Protein AF-X6I2R4-F1 (afdb_monomer)

Foldseek 3Di:
DDDDPVCVLVVVLLVVLCVVVVHDDDDQQDDDDDDDSVVSLLVVLLPDQEAEAECAVVDVVSVVSVVSNVVSVHHYEYEYCDLPPDDPVPSPDDYHHDDDSVSSNVVSNVVVVVVVPDDDDD

Sequence (122 aa):
MPFAEKFEDEHSAIREACESLDVLCERIDTGPFLGDIVEKIKQKIEACDIFVALLNDNNPNVFLELGYAWGKNKKTILIVEDVSGLPFDVKTKNAIVYKSRFKLREDMKRILAETLSMKVVQ

Solvent-accessible surface area (backbone atoms only — not comparable to full-atom values): 7411 Å² total; per-residue (Å²): 92,78,85,57,75,92,44,49,58,58,50,50,22,52,42,54,26,28,55,76,69,77,39,91,74,78,70,78,78,69,71,95,74,93,74,63,65,67,57,51,41,51,52,48,56,70,70,44,74,65,47,67,43,55,46,73,79,67,50,66,66,48,52,51,53,49,53,51,31,53,76,68,71,41,46,72,50,37,35,30,64,62,68,85,83,46,58,71,91,59,53,78,49,87,55,52,73,33,90,45,54,69,55,41,20,54,54,48,34,51,52,50,52,56,69,70,50,84,73,88,81,131

pLDDT: mean 86.18, std 11.78, range [38.06, 96.44]

Nearest PDB structures (foldseek):
  4fyk-assembly2_C  TM=7.427E-01  e=8.782E-02  Rattus norvegicus
  8os9-assembly2_B  TM=6.679E-01  e=2.394E-01  Homo sapiens
  8os9-assembly1_A  TM=6.713E-01  e=2.714E-01  Homo sapiens
  8rps-assembly2_A  TM=6.244E-01  e=2.394E-01  Homo sapiens
  8qhr-assembly1_A  TM=6.351E-01  e=5.409E-01  Homo sapiens

Secondary structure (DSSP, 8-state):
----GGGHHHHHHHHHHHHTTT-----TT-S--SS-HHHHHHHHHHH-SEEEEE-TT--HHHHHHHHHHHHTT-EEEEEES-GGGS-HHHHTS-EEE-SSHHHHHHHHHHHHHHHHS-----

Mean predicted aligned error: 5.29 Å

Structure (mmCIF, N/CA/C/O backbone):
data_AF-X6I2R4-F1
#
_entry.id   AF-X6I2R4-F1
#
loop_
_atom_site.group_PDB
_atom_site.id
_atom_site.type_symbol
_atom_site.label_atom_id
_atom_site.label_alt_id
_atom_site.label_comp_id
_atom_site.label_asym_id
_atom_site.label_entity_id
_atom_site.label_seq_id
_atom_site.pdbx_PDB_ins_code
_atom_site.Cartn_x
_atom_site.Cartn_y
_atom_site.Cartn_z
_atom_site.occupancy
_atom_site.B_iso_or_equiv
_atom_site.auth_seq_id
_atom_site.auth_comp_id
_atom_site.auth_asym_id
_atom_site.auth_atom_id
_atom_site.pdbx_PDB_model_num
ATOM 1 N N . MET A 1 1 ? 0.354 -5.387 -4.678 1.00 69.88 1 MET A N 1
ATOM 2 C CA . MET A 1 1 ? 1.723 -4.843 -4.909 1.00 69.88 1 MET A CA 1
ATOM 3 C C . MET A 1 1 ? 2.609 -5.922 -5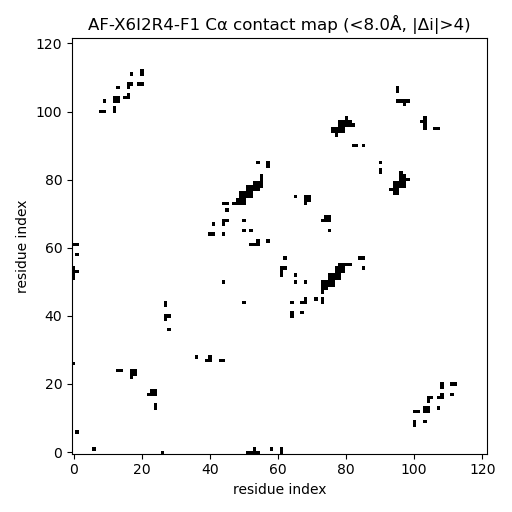.536 1.00 69.88 1 MET A C 1
ATOM 5 O O . MET A 1 1 ? 2.331 -7.087 -5.270 1.00 69.88 1 MET A O 1
ATOM 9 N N . PRO A 1 2 ? 3.637 -5.587 -6.343 1.00 71.44 2 PRO A N 1
ATOM 10 C CA . PRO A 1 2 ? 4.474 -6.582 -7.026 1.00 71.44 2 PRO A CA 1
ATOM 11 C C . PRO A 1 2 ? 5.347 -7.422 -6.071 1.00 71.44 2 PRO A C 1
ATOM 13 O O . PRO A 1 2 ? 5.570 -7.043 -4.924 1.00 71.44 2 PRO A O 1
ATOM 16 N N . PHE A 1 3 ? 5.855 -8.564 -6.554 1.00 67.69 3 PHE A N 1
ATOM 17 C CA . PHE A 1 3 ? 6.586 -9.562 -5.745 1.00 67.69 3 PHE A CA 1
ATOM 18 C C . PHE A 1 3 ? 8.102 -9.489 -5.799 1.00 67.69 3 PHE A C 1
ATOM 20 O O . PHE A 1 3 ? 8.772 -10.210 -5.068 1.00 67.69 3 PHE A O 1
ATOM 27 N N . ALA A 1 4 ? 8.650 -8.641 -6.661 1.00 76.25 4 ALA A N 1
ATOM 28 C CA . ALA A 1 4 ? 10.090 -8.539 -6.805 1.00 76.25 4 ALA A CA 1
ATOM 29 C C . ALA A 1 4 ? 10.737 -8.071 -5.489 1.00 76.25 4 ALA A C 1
ATOM 31 O O . ALA A 1 4 ? 10.235 -7.149 -4.852 1.00 76.25 4 ALA A O 1
ATOM 32 N N . GLU A 1 5 ? 11.870 -8.680 -5.131 1.00 75.69 5 GLU A N 1
ATOM 33 C CA . GLU A 1 5 ? 12.646 -8.398 -3.909 1.00 75.69 5 GLU A CA 1
ATOM 34 C C . GLU A 1 5 ? 12.976 -6.908 -3.745 1.00 75.69 5 GLU A C 1
ATOM 36 O O . GLU A 1 5 ? 12.998 -6.383 -2.637 1.00 75.69 5 GLU A O 1
ATOM 41 N N . LYS A 1 6 ? 13.119 -6.194 -4.868 1.00 80.44 6 LYS A N 1
ATOM 42 C CA . LYS A 1 6 ? 13.312 -4.741 -4.895 1.00 80.44 6 LYS A CA 1
ATOM 43 C C . LYS A 1 6 ? 12.189 -3.925 -4.238 1.00 80.44 6 LYS A C 1
ATOM 45 O O . LYS A 1 6 ? 12.396 -2.741 -4.036 1.00 80.44 6 LYS A O 1
ATOM 50 N N . PHE A 1 7 ? 11.032 -4.530 -3.953 1.00 84.25 7 PHE A N 1
ATOM 51 C CA . PHE A 1 7 ? 9.891 -3.875 -3.308 1.00 84.25 7 PHE A CA 1
ATOM 52 C C . PHE A 1 7 ? 9.719 -4.222 -1.823 1.00 84.25 7 PHE A C 1
ATOM 54 O O . PHE A 1 7 ? 8.692 -3.905 -1.212 1.00 84.25 7 PHE A O 1
ATOM 61 N N . GLU A 1 8 ? 10.679 -4.939 -1.233 1.00 85.50 8 GLU A N 1
ATOM 62 C CA . GLU A 1 8 ? 10.567 -5.383 0.157 1.00 85.50 8 GLU A CA 1
ATOM 63 C C . GLU A 1 8 ? 10.713 -4.222 1.155 1.00 85.50 8 GLU A C 1
ATOM 65 O O . GLU A 1 8 ? 10.117 -4.251 2.236 1.00 85.50 8 GLU A O 1
ATOM 70 N N . ASP A 1 9 ? 11.433 -3.161 0.784 1.00 88.62 9 ASP A N 1
ATOM 71 C CA . ASP A 1 9 ? 11.548 -1.949 1.598 1.00 88.62 9 ASP A CA 1
ATOM 72 C C . ASP A 1 9 ? 10.210 -1.201 1.692 1.00 88.62 9 ASP A C 1
ATOM 74 O O . ASP A 1 9 ? 9.803 -0.781 2.781 1.00 88.62 9 ASP A O 1
ATOM 78 N N . GLU A 1 10 ? 9.489 -1.069 0.577 1.00 90.94 10 GLU A N 1
ATOM 79 C CA . GLU A 1 10 ? 8.149 -0.485 0.519 1.00 90.94 10 GLU A CA 1
ATOM 80 C C . GLU A 1 10 ? 7.163 -1.322 1.316 1.00 90.94 10 GLU A C 1
ATOM 82 O O . GLU A 1 10 ? 6.388 -0.786 2.110 1.00 90.94 10 GLU A O 1
ATOM 87 N N . HIS A 1 11 ? 7.215 -2.641 1.135 1.00 90.06 11 HIS A N 1
ATOM 88 C CA . HIS A 1 11 ? 6.391 -3.570 1.890 1.00 90.06 11 HIS A CA 1
ATOM 89 C C . HIS A 1 11 ? 6.607 -3.422 3.397 1.00 90.06 11 HIS A C 1
ATOM 91 O O . HIS A 1 11 ? 5.642 -3.275 4.147 1.00 90.06 11 HIS A O 1
ATOM 97 N N . SER A 1 12 ? 7.868 -3.402 3.830 1.00 91.12 12 SER A N 1
ATOM 98 C CA . SER A 1 12 ? 8.236 -3.240 5.235 1.00 91.12 12 SER A CA 1
ATOM 99 C C . SER A 1 12 ? 7.762 -1.893 5.782 1.00 91.12 12 SER A C 1
ATOM 101 O O . SER A 1 12 ? 7.182 -1.841 6.863 1.00 91.12 12 SER A O 1
ATOM 103 N N . ALA A 1 13 ? 7.920 -0.803 5.022 1.00 93.88 13 ALA A N 1
ATOM 104 C CA . ALA A 1 13 ? 7.413 0.514 5.414 1.00 93.88 13 ALA A CA 1
ATOM 105 C C . ALA A 1 13 ? 5.889 0.540 5.591 1.00 93.88 13 ALA A C 1
ATOM 107 O O . ALA A 1 13 ? 5.399 1.101 6.573 1.00 93.88 13 ALA A O 1
ATOM 108 N N . ILE A 1 14 ? 5.146 -0.062 4.657 1.00 93.62 14 ILE A N 1
ATOM 109 C CA . ILE A 1 14 ? 3.683 -0.158 4.723 1.00 93.62 14 ILE A CA 1
ATOM 110 C C . ILE A 1 14 ? 3.272 -0.980 5.944 1.00 93.62 14 ILE A C 1
ATOM 112 O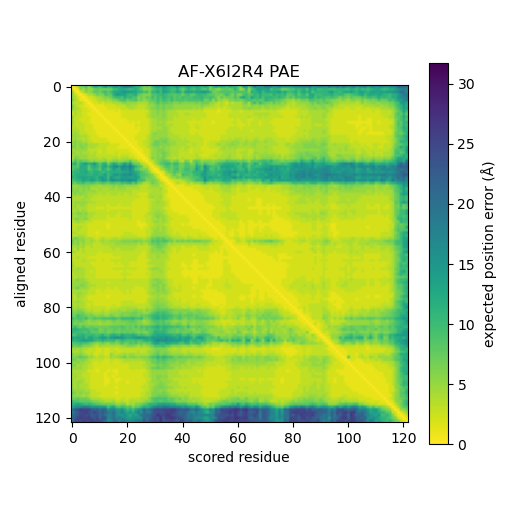 O . ILE A 1 14 ? 2.440 -0.537 6.735 1.00 93.62 14 ILE A O 1
ATOM 116 N N . ARG A 1 15 ? 3.891 -2.148 6.127 1.00 93.25 15 ARG A N 1
ATOM 117 C CA . ARG A 1 15 ? 3.604 -3.054 7.236 1.00 93.25 15 ARG A CA 1
ATOM 118 C C . ARG A 1 15 ? 3.852 -2.391 8.589 1.00 93.25 15 ARG A C 1
ATOM 120 O O . ARG A 1 15 ? 2.960 -2.400 9.429 1.00 93.25 15 ARG A O 1
ATOM 127 N N . GLU A 1 16 ? 5.008 -1.756 8.775 1.00 94.44 16 GLU A N 1
ATOM 128 C CA . GLU A 1 16 ? 5.342 -1.043 10.014 1.00 94.44 16 GLU A CA 1
ATOM 129 C C . GLU A 1 16 ? 4.386 0.125 10.301 1.00 94.44 16 GLU A C 1
ATOM 131 O O . GLU A 1 16 ? 4.095 0.421 11.463 1.00 94.44 16 GLU A O 1
ATOM 136 N N . ALA A 1 17 ? 3.903 0.816 9.262 1.00 94.25 17 ALA A N 1
ATOM 137 C CA . ALA A 1 17 ? 2.912 1.875 9.422 1.00 94.25 17 ALA A CA 1
ATOM 138 C C . ALA A 1 17 ? 1.571 1.311 9.918 1.00 94.25 17 ALA A C 1
ATOM 140 O O . ALA A 1 17 ? 1.018 1.842 10.884 1.00 94.25 17 ALA A O 1
ATOM 141 N N . CYS A 1 18 ? 1.094 0.220 9.313 1.00 93.69 18 CYS A N 1
ATOM 142 C CA . CYS A 1 18 ? -0.126 -0.478 9.719 1.00 93.69 18 CYS A CA 1
ATOM 143 C C . CYS A 1 18 ? -0.028 -1.036 11.148 1.00 93.69 18 CYS A C 1
ATOM 145 O O . CYS A 1 18 ? -0.900 -0.760 11.969 1.00 93.69 18 CYS A O 1
ATOM 147 N N . GLU A 1 19 ? 1.059 -1.745 11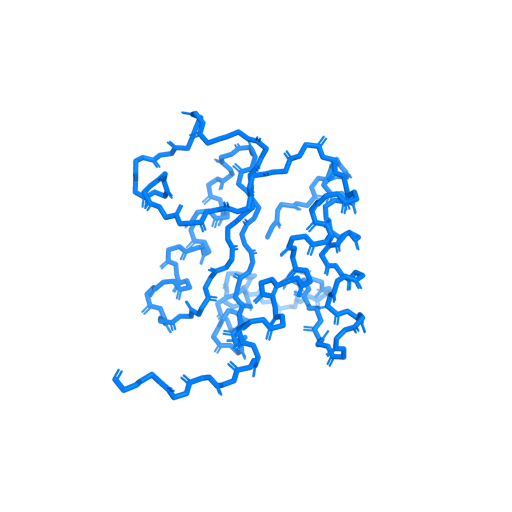.474 1.00 93.06 19 GLU A N 1
ATOM 148 C CA . GLU A 1 19 ? 1.297 -2.319 12.808 1.00 93.06 19 GLU A CA 1
ATOM 149 C C . GLU A 1 19 ? 1.330 -1.232 13.894 1.00 93.06 19 GLU A C 1
ATOM 151 O O . GLU A 1 19 ? 0.797 -1.424 14.983 1.00 93.06 19 GLU A O 1
ATOM 156 N N . SER A 1 20 ? 1.871 -0.044 13.591 1.00 93.31 20 SER A N 1
ATOM 157 C CA . SER A 1 20 ? 1.890 1.081 14.540 1.00 93.31 20 SER A CA 1
ATOM 158 C C . SER A 1 20 ? 0.511 1.665 14.878 1.00 93.31 20 SER A C 1
ATOM 160 O O . SER A 1 20 ? 0.407 2.479 15.797 1.00 93.31 20 SER A O 1
ATOM 162 N N . LEU A 1 21 ? -0.521 1.287 14.121 1.00 91.75 21 LEU A N 1
ATOM 163 C CA . LEU A 1 21 ? -1.910 1.716 14.278 1.00 91.75 21 LEU A CA 1
ATOM 164 C C . LEU A 1 21 ? -2.853 0.539 14.572 1.00 91.75 21 LEU A C 1
ATOM 16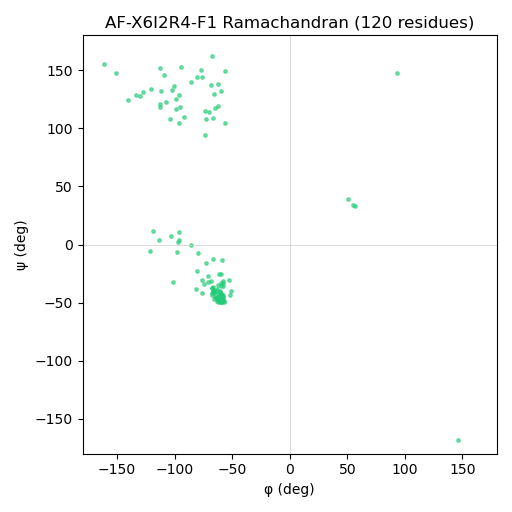6 O O . LEU A 1 21 ? -4.065 0.717 14.496 1.00 91.75 21 LEU A O 1
ATOM 170 N N . ASP A 1 22 ? -2.306 -0.642 14.884 1.00 90.88 22 ASP A N 1
ATOM 171 C CA . ASP A 1 22 ? -3.063 -1.881 15.115 1.00 90.88 22 ASP A CA 1
ATOM 172 C C . ASP A 1 22 ? -3.966 -2.277 13.925 1.00 90.88 22 ASP A C 1
ATOM 174 O O . ASP A 1 22 ? -5.054 -2.830 14.074 1.00 90.88 22 ASP A O 1
ATOM 178 N N . VAL A 1 23 ? -3.514 -1.969 12.704 1.00 91.31 23 VAL A N 1
ATOM 179 C CA . VAL A 1 23 ? -4.196 -2.335 11.457 1.00 91.31 23 VAL A CA 1
ATOM 180 C C . VAL A 1 23 ? -3.591 -3.620 10.908 1.00 91.31 23 VAL A C 1
ATOM 182 O O . VAL A 1 23 ? -2.380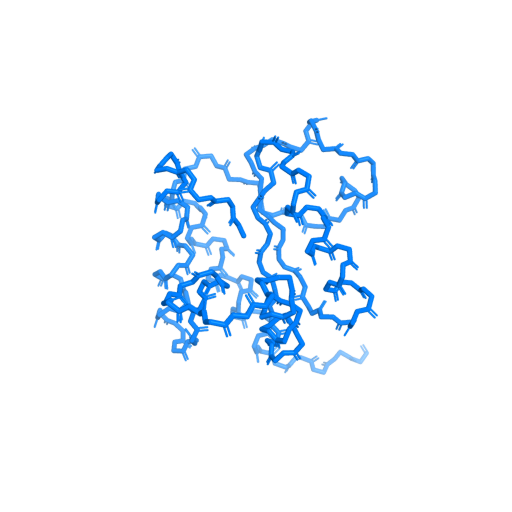 -3.711 10.693 1.00 91.31 23 VAL A O 1
ATOM 185 N N . LEU A 1 24 ? -4.443 -4.597 10.597 1.00 89.56 24 LEU A N 1
ATOM 186 C CA . LEU A 1 24 ? -4.020 -5.816 9.916 1.00 89.56 24 LEU A CA 1
ATOM 187 C C . LEU A 1 24 ? -3.525 -5.487 8.500 1.00 89.56 24 LEU A C 1
ATOM 189 O O . LEU A 1 24 ? -4.284 -5.023 7.651 1.00 89.56 24 LEU A O 1
ATOM 193 N N . CYS A 1 25 ? -2.250 -5.766 8.235 1.00 90.06 25 CYS A N 1
ATOM 194 C CA . CYS A 1 25 ? -1.656 -5.637 6.910 1.00 90.06 25 CYS A CA 1
ATOM 195 C C . CYS A 1 25 ? -1.492 -7.019 6.279 1.00 90.06 25 CYS A C 1
ATOM 197 O O . CYS A 1 25 ? -0.616 -7.789 6.676 1.00 90.06 25 CYS A O 1
ATOM 199 N N . GLU A 1 26 ? -2.314 -7.327 5.278 1.00 87.06 26 GLU A N 1
ATOM 200 C CA . GLU A 1 26 ? -2.236 -8.588 4.547 1.00 87.06 26 GLU A CA 1
ATOM 201 C C . GLU A 1 26 ? -1.767 -8.369 3.106 1.00 87.06 26 GLU A C 1
ATOM 203 O O . GLU A 1 26 ? -2.291 -7.532 2.370 1.00 87.06 26 GLU A O 1
ATOM 208 N N . ARG A 1 27 ? -0.791 -9.171 2.677 1.00 84.25 27 ARG A N 1
ATOM 209 C CA . ARG A 1 27 ? -0.388 -9.252 1.272 1.00 84.25 27 ARG A CA 1
ATOM 210 C C . ARG A 1 27 ? -1.291 -10.265 0.560 1.00 84.25 27 ARG A C 1
ATOM 212 O O . ARG A 1 27 ? -1.672 -11.295 1.121 1.00 84.25 27 ARG A O 1
ATOM 219 N N . ILE A 1 28 ? -1.692 -9.967 -0.670 1.00 73.81 28 ILE A N 1
ATOM 220 C CA . ILE A 1 28 ? -2.780 -10.711 -1.322 1.00 73.81 28 ILE A CA 1
ATOM 221 C C . ILE A 1 28 ? -2.371 -12.146 -1.712 1.00 73.81 28 ILE A C 1
ATOM 223 O O . ILE A 1 28 ? -3.163 -13.086 -1.649 1.00 73.81 28 ILE A O 1
ATOM 227 N N . ASP A 1 29 ? -1.114 -12.346 -2.054 1.00 66.38 29 ASP A N 1
ATOM 228 C CA . ASP A 1 29 ? -0.565 -13.576 -2.618 1.00 66.38 29 ASP A CA 1
ATOM 229 C C . ASP A 1 29 ? 0.110 -14.498 -1.588 1.00 66.38 29 ASP A C 1
ATOM 231 O O . ASP A 1 29 ? 0.604 -15.562 -1.953 1.00 66.38 29 ASP A O 1
ATOM 235 N N . THR A 1 30 ? 0.111 -14.156 -0.296 1.00 63.53 30 THR A N 1
ATOM 236 C CA . THR A 1 30 ? 0.727 -15.012 0.726 1.00 63.53 30 THR A CA 1
ATOM 237 C C . THR A 1 30 ? -0.040 -16.326 0.924 1.00 63.53 30 THR A C 1
ATOM 239 O O . THR A 1 30 ? -1.277 -16.373 0.971 1.00 63.53 30 THR A O 1
ATOM 242 N N . GLY A 1 31 ? 0.725 -17.415 1.050 1.00 62.88 31 GLY A N 1
ATOM 243 C CA . GLY A 1 31 ? 0.262 -18.755 1.419 1.00 62.88 31 GLY A CA 1
ATOM 244 C C . GLY A 1 31 ? -0.078 -19.676 0.234 1.00 62.88 31 GLY A C 1
ATOM 245 O O . GLY A 1 31 ? -0.573 -19.202 -0.794 1.00 62.88 31 GLY A O 1
ATOM 246 N N . PRO A 1 32 ? 0.145 -20.999 0.376 1.00 60.16 32 PRO A N 1
ATOM 247 C CA . PRO A 1 32 ? -0.228 -21.975 -0.643 1.00 60.16 32 PRO A CA 1
ATOM 248 C C . PRO A 1 32 ? -1.738 -21.916 -0.887 1.00 60.16 32 PRO A C 1
ATOM 250 O O . PRO A 1 32 ? -2.530 -21.909 0.055 1.00 60.16 32 PRO A O 1
ATOM 253 N N . PHE A 1 33 ? -2.144 -21.854 -2.152 1.00 67.62 33 PHE A N 1
ATOM 254 C CA . PHE A 1 33 ? -3.549 -21.894 -2.539 1.00 67.62 33 PHE A CA 1
ATOM 255 C C . PHE A 1 33 ? -3.747 -22.939 -3.628 1.00 67.62 33 PHE A C 1
ATOM 257 O O . PHE A 1 33 ? -3.042 -22.939 -4.634 1.00 67.62 33 PHE A O 1
ATOM 264 N N . LEU A 1 34 ? -4.706 -23.833 -3.407 1.00 66.69 34 LEU A N 1
ATOM 265 C CA . LEU A 1 34 ? -5.164 -24.794 -4.399 1.00 66.69 34 LEU A CA 1
ATOM 266 C C . LEU A 1 34 ? -6.403 -24.192 -5.066 1.00 66.69 34 LEU A C 1
ATOM 268 O O . LEU A 1 34 ? -7.465 -24.145 -4.451 1.00 66.69 34 LEU A O 1
ATOM 272 N N . GLY A 1 35 ? -6.261 -23.688 -6.292 1.00 73.31 35 GLY A N 1
ATOM 273 C CA . GLY A 1 35 ? -7.355 -23.062 -7.037 1.00 73.31 35 GLY A CA 1
ATOM 274 C C . GLY A 1 35 ? -6.891 -21.916 -7.933 1.00 73.31 35 GLY A C 1
ATOM 275 O O . GLY A 1 35 ? -5.695 -21.732 -8.155 1.00 73.31 35 GLY A O 1
ATOM 276 N N . ASP A 1 36 ? -7.848 -21.141 -8.445 1.00 83.81 36 ASP A N 1
ATOM 277 C CA . ASP A 1 36 ? -7.567 -19.970 -9.276 1.00 83.81 36 ASP A CA 1
ATOM 278 C C . ASP A 1 36 ? -7.035 -18.807 -8.421 1.00 83.81 36 ASP A C 1
ATOM 280 O O . ASP A 1 36 ? -7.732 -18.255 -7.564 1.00 83.81 36 ASP A O 1
ATOM 284 N N . ILE A 1 37 ? -5.781 -18.426 -8.664 1.00 83.19 37 ILE A N 1
ATOM 285 C CA . ILE A 1 37 ? -5.116 -17.316 -7.977 1.00 83.19 37 ILE A CA 1
ATOM 286 C C . ILE A 1 37 ? -5.850 -15.985 -8.178 1.00 83.19 37 ILE A C 1
ATOM 288 O O . ILE A 1 37 ? -5.891 -15.164 -7.261 1.00 83.19 37 ILE A O 1
ATOM 292 N N . VAL A 1 38 ? -6.476 -15.783 -9.340 1.00 86.25 38 VAL A N 1
ATOM 293 C CA . VAL A 1 38 ? -7.235 -14.568 -9.653 1.00 86.25 38 VAL A CA 1
ATOM 294 C C . VAL A 1 38 ? -8.463 -14.471 -8.756 1.00 86.25 38 VAL A C 1
ATOM 296 O O . VAL A 1 38 ? -8.781 -13.391 -8.262 1.00 86.25 38 VAL A O 1
ATOM 299 N N . GLU A 1 39 ? -9.128 -15.593 -8.493 1.00 88.75 39 GLU A N 1
ATOM 300 C CA . GLU A 1 39 ? -10.295 -15.627 -7.615 1.00 88.75 39 GLU A CA 1
ATOM 301 C C . GLU A 1 39 ? -9.909 -15.336 -6.159 1.00 88.75 39 GLU A C 1
ATOM 303 O O . GLU A 1 39 ? -10.547 -14.511 -5.505 1.00 88.75 39 GLU A O 1
ATOM 308 N N . LYS A 1 40 ? -8.796 -15.903 -5.674 1.00 87.38 40 LYS A N 1
ATOM 309 C CA . LYS A 1 40 ? -8.243 -15.562 -4.350 1.00 87.38 40 LYS A CA 1
ATOM 310 C C . LYS A 1 40 ? -7.931 -14.066 -4.235 1.00 87.38 40 LYS A C 1
ATOM 312 O O . LYS A 1 40 ? -8.268 -13.447 -3.225 1.00 87.38 40 LYS A O 1
ATOM 317 N N . ILE A 1 41 ? -7.307 -13.481 -5.260 1.00 89.56 41 ILE A N 1
ATOM 318 C CA . ILE A 1 41 ? -7.002 -12.044 -5.306 1.00 89.56 41 ILE A CA 1
ATOM 319 C C . ILE A 1 41 ? -8.290 -11.223 -5.189 1.00 89.56 41 ILE A C 1
ATOM 321 O O . ILE A 1 41 ? -8.377 -10.340 -4.335 1.00 89.56 41 ILE A O 1
ATOM 325 N N . LYS A 1 42 ? -9.313 -11.545 -5.990 1.00 92.00 42 LYS A N 1
ATOM 326 C CA . LYS A 1 42 ? -10.614 -10.862 -5.941 1.00 92.00 42 LYS A CA 1
ATOM 327 C C . LYS A 1 42 ? -11.258 -10.956 -4.564 1.00 92.00 42 LYS A C 1
ATOM 329 O O . LYS A 1 42 ? -11.686 -9.932 -4.043 1.00 92.00 42 LYS A O 1
ATOM 334 N N . GLN A 1 43 ? -11.281 -12.143 -3.961 1.00 91.62 43 GLN A N 1
ATOM 335 C CA . GLN A 1 43 ? -11.857 -12.359 -2.632 1.00 91.62 43 GLN A CA 1
ATOM 336 C C 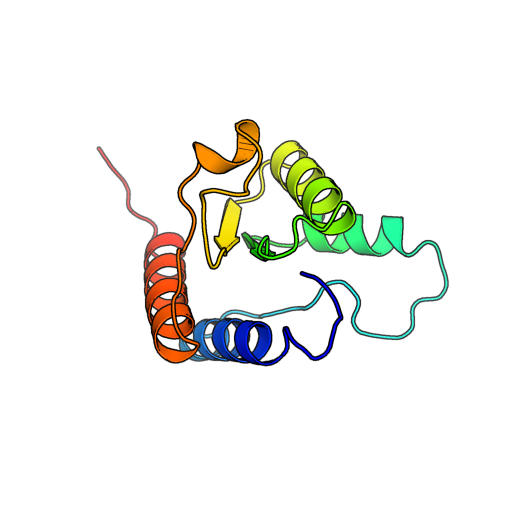. GLN A 1 43 ? -11.157 -11.520 -1.561 1.00 91.62 43 GLN A C 1
ATOM 338 O O . GLN A 1 43 ? -11.824 -10.880 -0.752 1.00 91.62 43 GLN A O 1
ATOM 343 N N . LYS A 1 44 ? -9.821 -11.451 -1.583 1.00 91.75 44 LYS A N 1
ATOM 344 C CA . LYS A 1 44 ? -9.074 -10.601 -0.647 1.00 91.75 44 LYS A CA 1
ATOM 345 C C . LYS A 1 44 ? -9.339 -9.111 -0.869 1.00 91.75 44 LYS A C 1
ATOM 347 O O . LYS A 1 44 ? -9.520 -8.383 0.103 1.00 91.75 44 LYS A O 1
ATOM 352 N N . ILE A 1 45 ? -9.416 -8.657 -2.123 1.00 93.94 45 ILE A N 1
ATOM 353 C CA . ILE A 1 45 ? -9.783 -7.265 -2.436 1.00 93.94 45 ILE A CA 1
ATOM 354 C C . ILE A 1 45 ? -11.208 -6.964 -1.956 1.00 93.94 45 ILE A C 1
ATOM 356 O O . ILE A 1 45 ? -11.473 -5.893 -1.420 1.00 93.94 45 ILE A O 1
ATOM 360 N N . GLU A 1 46 ? -12.142 -7.899 -2.113 1.00 94.62 46 GLU A N 1
ATOM 361 C CA . GLU A 1 46 ? -13.514 -7.742 -1.628 1.00 94.62 46 GLU A CA 1
ATOM 362 C C . GLU A 1 46 ? -13.622 -7.745 -0.105 1.00 94.62 46 GLU A C 1
ATOM 364 O O . GLU A 1 46 ? -14.482 -7.050 0.434 1.00 94.62 46 GLU A O 1
ATOM 369 N N . ALA A 1 47 ? -12.748 -8.470 0.586 1.00 93.06 47 ALA A N 1
ATOM 370 C CA . ALA A 1 47 ? -12.724 -8.527 2.040 1.00 93.06 47 ALA A CA 1
ATOM 371 C C . ALA A 1 47 ? -12.017 -7.324 2.689 1.00 93.06 47 ALA A C 1
ATOM 373 O O . ALA A 1 47 ? -12.300 -7.021 3.843 1.00 93.06 47 ALA A O 1
ATOM 374 N N . CYS A 1 48 ? -11.122 -6.620 1.982 1.00 93.31 48 CYS A N 1
ATOM 375 C CA . CYS A 1 48 ? -10.357 -5.526 2.584 1.00 93.31 48 CYS A CA 1
ATOM 376 C C . CYS A 1 48 ? -11.172 -4.231 2.748 1.00 93.31 48 CYS A C 1
ATOM 378 O O . CYS A 1 48 ? -12.024 -3.902 1.912 1.00 93.31 48 CYS A O 1
ATOM 380 N N . ASP A 1 49 ? -10.835 -3.441 3.769 1.00 92.56 49 ASP A N 1
ATOM 381 C CA . ASP A 1 49 ? -11.349 -2.076 3.954 1.00 92.56 49 ASP A CA 1
ATOM 382 C C . ASP A 1 49 ? -10.591 -1.046 3.104 1.00 92.56 49 ASP A C 1
ATOM 384 O O . ASP A 1 49 ? -11.180 -0.107 2.559 1.00 92.56 49 ASP A O 1
ATOM 388 N N . ILE A 1 50 ? -9.272 -1.232 2.989 1.00 93.50 50 ILE A N 1
ATOM 389 C CA . ILE A 1 50 ? -8.351 -0.352 2.269 1.00 93.50 50 ILE A CA 1
ATOM 390 C C . ILE A 1 50 ? -7.437 -1.210 1.391 1.00 93.50 50 ILE A C 1
ATOM 392 O O . ILE A 1 50 ? -6.794 -2.140 1.871 1.00 93.50 50 ILE A O 1
ATOM 396 N N . PHE A 1 51 ? -7.349 -0.865 0.109 1.00 94.44 51 PHE A N 1
ATOM 397 C CA . PHE A 1 51 ? -6.443 -1.477 -0.855 1.00 94.44 51 PHE A CA 1
ATOM 398 C C . PHE A 1 51 ? -5.238 -0.564 -1.111 1.00 94.44 51 PHE A C 1
ATOM 400 O O . PHE A 1 51 ? -5.395 0.633 -1.356 1.00 94.44 51 PHE A O 1
ATOM 407 N N . VAL A 1 52 ? -4.026 -1.117 -1.080 1.00 94.31 52 VAL A N 1
ATOM 408 C CA . VAL A 1 52 ? -2.779 -0.361 -1.279 1.00 94.31 52 VAL A CA 1
ATOM 409 C C . VAL A 1 52 ? -2.118 -0.785 -2.590 1.00 94.31 52 VAL A C 1
ATOM 411 O O . VAL A 1 52 ? -1.773 -1.955 -2.774 1.00 94.31 52 VAL A O 1
ATOM 414 N N . ALA A 1 53 ? -1.916 0.169 -3.499 1.00 94.00 53 ALA A N 1
ATOM 415 C CA . ALA A 1 53 ? -1.346 -0.064 -4.824 1.00 94.00 53 ALA A CA 1
ATOM 416 C C . ALA A 1 53 ? 0.038 0.587 -4.957 1.00 94.00 53 ALA A C 1
ATOM 418 O O . ALA A 1 53 ? 0.155 1.808 -4.886 1.00 94.00 53 ALA A O 1
ATOM 419 N N . LEU A 1 54 ? 1.071 -0.227 -5.196 1.00 93.25 54 LEU A N 1
ATOM 420 C CA . LEU A 1 54 ? 2.430 0.233 -5.500 1.00 93.25 54 LEU A CA 1
ATOM 421 C C . LEU A 1 54 ? 2.642 0.277 -7.017 1.00 93.25 54 LEU A C 1
ATOM 423 O O . LEU A 1 54 ? 2.561 -0.762 -7.674 1.00 93.25 54 LEU A O 1
ATOM 427 N N . LEU A 1 55 ? 2.908 1.466 -7.559 1.00 93.25 55 LEU A N 1
ATOM 428 C CA . LEU A 1 55 ? 2.804 1.745 -8.995 1.00 93.25 55 LEU A CA 1
ATOM 429 C C . LEU A 1 55 ? 4.137 2.043 -9.702 1.00 93.25 55 LEU A C 1
ATOM 431 O O . LEU A 1 55 ? 4.113 2.319 -10.897 1.00 93.25 55 LEU A O 1
ATOM 435 N N . ASN A 1 56 ? 5.283 1.957 -9.017 1.00 89.38 56 ASN A N 1
ATOM 436 C CA . ASN A 1 56 ? 6.594 2.382 -9.548 1.00 89.38 56 ASN A CA 1
ATOM 437 C C . ASN A 1 56 ? 6.945 1.815 -10.932 1.00 89.38 56 ASN A C 1
ATOM 439 O O . ASN A 1 56 ? 7.485 2.522 -11.773 1.00 89.38 56 ASN A O 1
ATOM 443 N N . ASP A 1 57 ? 6.619 0.545 -11.177 1.00 88.25 57 ASP A N 1
ATOM 444 C CA . ASP A 1 57 ? 6.991 -0.172 -12.404 1.00 88.25 57 ASP A CA 1
ATOM 445 C C . ASP A 1 57 ? 5.901 -0.179 -13.482 1.00 88.25 57 ASP A C 1
ATOM 447 O O . ASP A 1 57 ? 6.034 -0.876 -14.488 1.00 88.25 57 ASP A O 1
ATOM 451 N N . ASN A 1 58 ? 4.777 0.507 -13.262 1.00 88.00 58 ASN A N 1
ATOM 452 C CA . ASN A 1 58 ? 3.597 0.374 -14.114 1.00 88.00 58 ASN A CA 1
ATOM 453 C C . ASN A 1 58 ? 3.165 -1.096 -14.337 1.00 88.00 58 ASN A C 1
ATOM 455 O O . ASN A 1 58 ? 2.771 -1.489 -15.436 1.00 88.00 58 ASN A O 1
ATOM 459 N N . ASN A 1 59 ? 3.242 -1.926 -13.293 1.00 90.44 59 ASN A N 1
ATOM 460 C CA . ASN A 1 59 ? 2.929 -3.349 -13.395 1.00 90.44 59 ASN A CA 1
ATOM 461 C C . ASN A 1 59 ? 1.447 -3.568 -13.799 1.00 90.44 59 ASN A C 1
ATOM 463 O O . ASN A 1 59 ? 0.557 -3.190 -13.028 1.00 90.44 59 ASN A O 1
ATOM 467 N N . PRO A 1 60 ? 1.156 -4.222 -14.945 1.00 90.25 60 PRO A N 1
ATOM 468 C CA . PRO A 1 60 ? -0.214 -4.421 -15.428 1.00 90.25 60 PRO A CA 1
ATOM 469 C C . PRO A 1 60 ? -1.125 -5.161 -14.445 1.00 90.25 60 PRO A C 1
ATOM 471 O O . PRO A 1 60 ? -2.312 -4.851 -14.358 1.00 90.25 60 PRO A O 1
ATOM 474 N N . ASN A 1 61 ? -0.578 -6.099 -13.665 1.00 90.44 61 ASN A N 1
ATOM 475 C CA . ASN A 1 61 ? -1.356 -6.853 -12.682 1.00 90.44 61 ASN A CA 1
ATOM 476 C C . ASN A 1 61 ? -1.837 -5.939 -11.551 1.00 90.44 61 ASN A C 1
ATOM 478 O O . ASN A 1 61 ? -2.993 -6.016 -11.152 1.00 90.44 61 ASN A O 1
ATOM 482 N N . VAL A 1 62 ? -0.987 -5.014 -11.092 1.00 91.81 62 VAL A N 1
ATOM 483 C CA . VAL A 1 62 ? -1.369 -4.056 -10.044 1.00 91.81 62 VAL A CA 1
ATOM 484 C C . VAL A 1 62 ? -2.444 -3.095 -10.551 1.00 91.81 62 VAL A C 1
ATOM 486 O O . VAL A 1 62 ? -3.357 -2.759 -9.802 1.00 91.81 62 VAL A O 1
ATOM 489 N N . PHE A 1 63 ? -2.393 -2.683 -11.821 1.00 93.06 63 PHE A N 1
ATOM 490 C CA . PHE A 1 63 ? -3.463 -1.871 -12.408 1.00 93.06 63 PHE A CA 1
ATOM 491 C C . PHE A 1 63 ? -4.778 -2.638 -12.550 1.00 93.06 63 PHE A C 1
ATOM 493 O O . PHE A 1 63 ? -5.838 -2.061 -12.311 1.00 93.06 63 PHE A O 1
ATOM 500 N N . LEU A 1 64 ? -4.728 -3.927 -12.897 1.00 92.81 64 LEU A N 1
ATOM 501 C CA . LEU A 1 64 ? -5.919 -4.775 -12.944 1.00 92.81 64 LEU A CA 1
ATOM 502 C C . LEU A 1 64 ? -6.561 -4.902 -11.553 1.00 92.81 64 LEU A C 1
ATOM 504 O O . LEU A 1 64 ? -7.767 -4.705 -11.411 1.00 92.81 64 LEU A O 1
ATOM 508 N N . GLU A 1 65 ? -5.752 -5.175 -10.526 1.00 94.50 65 GLU A N 1
ATOM 509 C CA . GLU A 1 65 ? -6.189 -5.219 -9.126 1.00 94.50 65 GLU A CA 1
ATOM 510 C C . GLU A 1 65 ? -6.776 -3.874 -8.676 1.00 94.50 65 GLU A C 1
ATOM 512 O O . GLU A 1 65 ? -7.843 -3.837 -8.065 1.00 94.50 65 GLU A O 1
ATOM 517 N N . LEU A 1 66 ? -6.118 -2.763 -9.024 1.00 94.44 66 LEU A N 1
ATOM 518 C CA . LEU A 1 66 ? -6.573 -1.411 -8.705 1.00 94.44 66 LEU A CA 1
ATOM 519 C C . LEU A 1 66 ? -7.920 -1.092 -9.364 1.00 94.44 66 LEU A C 1
ATOM 521 O O . LEU A 1 66 ? -8.832 -0.601 -8.697 1.00 94.44 66 LEU A O 1
ATOM 525 N N . GLY A 1 67 ? -8.069 -1.409 -10.651 1.00 94.81 67 GLY A N 1
ATOM 526 C CA . GLY A 1 67 ? -9.329 -1.249 -11.371 1.00 94.81 67 GLY A CA 1
ATOM 527 C C . GLY A 1 67 ? -10.451 -2.083 -10.749 1.00 94.81 67 GLY A C 1
ATOM 528 O O . GLY A 1 67 ? -11.567 -1.590 -10.583 1.00 94.81 67 GLY A O 1
ATOM 529 N N . TYR A 1 68 ? -10.150 -3.315 -10.326 1.00 95.69 68 TYR A N 1
ATOM 530 C CA . TYR A 1 68 ? -11.104 -4.163 -9.610 1.00 95.69 68 TYR A CA 1
ATOM 531 C C . TYR A 1 68 ? -11.505 -3.571 -8.252 1.00 95.69 68 TYR A C 1
ATOM 533 O O . TYR A 1 68 ? -12.694 -3.495 -7.939 1.00 95.69 68 TYR A O 1
ATOM 541 N N . ALA A 1 69 ? -10.533 -3.097 -7.467 1.00 95.88 69 ALA A N 1
ATOM 542 C CA . ALA A 1 69 ? -10.768 -2.454 -6.176 1.00 95.88 69 ALA A CA 1
ATOM 543 C C . ALA A 1 69 ? -11.663 -1.211 -6.314 1.00 95.88 69 ALA A C 1
ATOM 545 O O . ALA A 1 69 ? -12.615 -1.045 -5.547 1.00 95.88 69 ALA A O 1
ATOM 546 N N . TRP A 1 70 ? -11.424 -0.380 -7.334 1.00 95.25 70 TRP A N 1
ATOM 547 C CA . TRP A 1 70 ? -12.295 0.750 -7.666 1.00 95.25 70 TRP A CA 1
ATOM 548 C C . TRP A 1 70 ? -13.699 0.307 -8.069 1.00 95.25 70 TRP A C 1
ATOM 550 O O . TRP A 1 70 ? -14.673 0.852 -7.554 1.00 95.25 70 TRP A O 1
ATOM 560 N N . GLY A 1 71 ? -13.822 -0.721 -8.914 1.00 96.12 71 GLY A N 1
ATOM 561 C CA . GLY A 1 71 ? -15.117 -1.299 -9.286 1.00 96.12 71 GLY A CA 1
ATOM 562 C C . GLY A 1 71 ? -15.910 -1.848 -8.091 1.00 96.12 71 GLY A C 1
ATOM 563 O O . GLY A 1 71 ? -17.138 -1.890 -8.130 1.00 96.12 71 GLY A O 1
ATOM 564 N N . LYS A 1 72 ? -15.224 -2.223 -7.005 1.00 96.44 72 LYS A N 1
ATOM 565 C CA . LYS A 1 72 ? -15.810 -2.679 -5.734 1.00 96.44 72 LYS A CA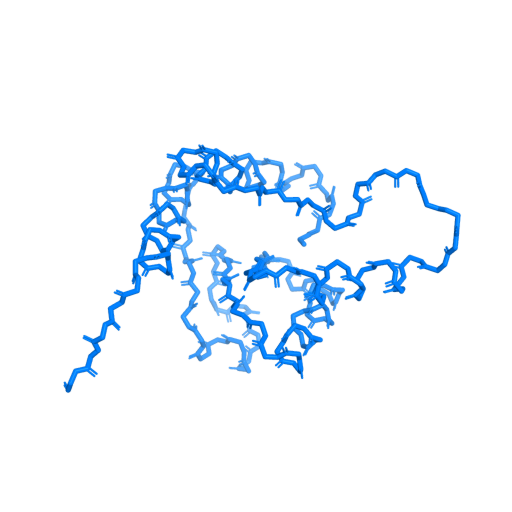 1
ATOM 566 C C . LYS A 1 72 ? -15.936 -1.571 -4.680 1.00 96.44 72 LYS A C 1
ATOM 568 O O . LYS A 1 72 ? -16.243 -1.871 -3.529 1.00 96.44 72 LYS A O 1
ATOM 573 N N . ASN A 1 73 ? -15.733 -0.305 -5.059 1.00 95.00 73 ASN A N 1
ATOM 574 C CA . ASN A 1 73 ? -15.802 0.871 -4.183 1.00 95.00 73 ASN A CA 1
ATOM 575 C C . ASN A 1 73 ? -14.892 0.782 -2.946 1.00 95.00 73 ASN A C 1
ATOM 577 O O . ASN A 1 73 ? -15.230 1.276 -1.869 1.00 95.00 73 ASN A O 1
ATOM 581 N N . LYS A 1 74 ? -13.728 0.141 -3.083 1.00 93.50 74 LYS A N 1
ATOM 582 C CA . LYS A 1 74 ? -12.741 0.063 -2.005 1.00 93.50 74 LYS A CA 1
ATOM 583 C C . LYS A 1 74 ? -12.000 1.384 -1.857 1.00 93.50 74 LYS A C 1
ATOM 585 O O . LYS A 1 74 ? -11.696 2.051 -2.846 1.00 93.50 74 LYS A O 1
ATOM 590 N N . LYS A 1 75 ? -11.677 1.756 -0.614 1.00 92.62 75 LYS A N 1
ATOM 591 C CA . LYS A 1 75 ? -10.759 2.872 -0.355 1.00 92.62 75 LYS A CA 1
ATOM 592 C C . LYS A 1 75 ? -9.381 2.467 -0.870 1.00 92.62 75 LYS A C 1
ATOM 594 O O . LYS A 1 75 ? -8.910 1.384 -0.540 1.00 92.62 75 LYS A O 1
ATOM 599 N N . THR A 1 76 ? -8.737 3.312 -1.668 1.00 93.75 76 THR A N 1
ATOM 600 C CA . THR A 1 76 ? -7.430 2.992 -2.257 1.00 93.75 76 THR A CA 1
ATOM 601 C C . THR A 1 76 ? -6.364 3.990 -1.844 1.00 93.75 76 THR A C 1
ATOM 603 O O . THR A 1 76 ? -6.581 5.195 -1.969 1.00 93.75 76 THR A O 1
ATOM 606 N N . ILE A 1 77 ? -5.199 3.493 -1.437 1.00 93.81 77 ILE A N 1
ATOM 607 C CA . ILE A 1 77 ? -3.983 4.286 -1.245 1.00 93.81 77 ILE A CA 1
ATOM 608 C C . ILE A 1 77 ? -3.030 3.948 -2.387 1.00 93.81 77 ILE A C 1
ATOM 610 O O . ILE A 1 77 ? -2.682 2.786 -2.593 1.00 93.81 77 ILE A O 1
ATOM 614 N N . LEU A 1 78 ? -2.626 4.964 -3.142 1.00 94.50 78 LEU A N 1
ATOM 615 C CA . LEU A 1 78 ? -1.693 4.817 -4.254 1.00 94.50 78 LEU A CA 1
ATOM 616 C C . LEU A 1 78 ? -0.303 5.243 -3.796 1.00 94.50 78 LEU A C 1
ATOM 618 O O . LEU A 1 78 ? -0.171 6.271 -3.135 1.00 94.50 78 LEU A O 1
ATOM 622 N N . ILE A 1 79 ? 0.718 4.475 -4.153 1.00 94.25 79 ILE A N 1
ATOM 623 C CA . ILE A 1 79 ? 2.113 4.726 -3.792 1.00 94.25 79 ILE A CA 1
ATOM 624 C C . ILE A 1 79 ? 2.943 4.707 -5.070 1.00 94.25 79 ILE A C 1
ATOM 626 O O . ILE A 1 79 ? 2.821 3.785 -5.881 1.00 94.25 79 ILE A O 1
ATOM 630 N N . VAL A 1 80 ? 3.777 5.728 -5.252 1.00 94.12 80 VAL A N 1
ATOM 631 C CA . VAL A 1 80 ? 4.655 5.849 -6.416 1.00 94.12 80 VAL A CA 1
ATOM 632 C C . VAL A 1 80 ? 5.925 6.629 -6.067 1.00 94.12 80 VAL A C 1
ATOM 634 O O . VAL A 1 80 ? 5.888 7.541 -5.245 1.00 94.12 80 VAL A O 1
ATOM 637 N N . GLU A 1 81 ? 7.047 6.311 -6.699 1.00 91.88 81 GLU A N 1
ATOM 638 C CA . GLU A 1 81 ? 8.269 7.128 -6.608 1.00 91.88 81 GLU A CA 1
ATOM 639 C C . GLU A 1 81 ? 8.177 8.400 -7.461 1.00 91.88 81 GLU A C 1
ATOM 641 O O . GLU A 1 81 ? 8.563 9.486 -7.026 1.00 91.88 81 GLU A O 1
ATOM 646 N N . ASP A 1 82 ? 7.623 8.278 -8.671 1.00 89.56 82 ASP A N 1
ATOM 647 C CA . ASP A 1 82 ? 7.441 9.380 -9.612 1.00 89.56 82 ASP A CA 1
ATOM 648 C C . ASP A 1 82 ? 6.095 9.292 -10.351 1.00 89.56 82 ASP A C 1
ATOM 650 O O . ASP A 1 82 ? 5.776 8.320 -11.033 1.00 89.56 82 ASP A O 1
ATOM 654 N N . VAL A 1 83 ? 5.306 10.363 -10.257 1.00 88.88 83 VAL A N 1
ATOM 655 C CA . VAL A 1 83 ? 4.007 10.508 -10.934 1.00 88.88 83 VAL A CA 1
ATOM 656 C C . VAL A 1 83 ? 4.132 10.736 -12.441 1.00 88.88 83 VAL A C 1
ATOM 658 O O . VAL A 1 83 ? 3.133 10.649 -13.161 1.00 88.88 83 VAL A O 1
ATOM 661 N N . SER A 1 84 ? 5.319 11.095 -12.938 1.00 86.75 84 SER A N 1
ATOM 662 C CA . SER A 1 84 ? 5.524 11.452 -14.341 1.00 86.75 84 SER A CA 1
ATOM 663 C C . SER A 1 84 ? 5.175 10.295 -15.282 1.00 86.75 84 SER A C 1
ATOM 665 O O . SER A 1 84 ? 4.498 10.534 -16.285 1.00 86.75 84 SER A O 1
ATOM 667 N N . GLY A 1 85 ? 5.539 9.068 -14.892 1.00 82.62 85 GLY A N 1
ATOM 668 C CA . GLY A 1 85 ? 5.350 7.834 -15.651 1.00 82.62 85 GLY A CA 1
ATOM 669 C C . GLY A 1 85 ? 3.991 7.153 -15.482 1.00 82.62 85 GLY A C 1
ATOM 670 O O . GLY A 1 85 ? 3.775 6.113 -16.100 1.00 82.62 85 GLY A O 1
ATOM 671 N N . LEU A 1 86 ? 3.079 7.703 -14.671 1.00 87.50 86 LEU A N 1
ATOM 672 C CA . LEU A 1 86 ? 1.760 7.104 -14.462 1.00 87.50 86 LEU A CA 1
ATOM 673 C C . LEU A 1 86 ? 0.779 7.433 -15.603 1.00 87.50 86 LEU A C 1
ATOM 675 O O . LEU A 1 86 ? 0.757 8.573 -16.085 1.00 87.50 86 LEU A O 1
ATOM 679 N N . PRO A 1 87 ? -0.105 6.486 -15.982 1.00 86.44 87 PRO A N 1
ATOM 680 C CA . PRO A 1 87 ? -1.237 6.753 -16.867 1.00 86.44 87 PRO A CA 1
ATOM 681 C C . PRO A 1 87 ? -2.138 7.875 -16.333 1.00 86.44 87 PRO A C 1
ATOM 683 O O . PRO A 1 87 ? -2.285 8.045 -15.118 1.00 86.44 87 PRO A O 1
ATOM 686 N N . PHE A 1 88 ? -2.783 8.625 -17.235 1.00 83.06 88 PHE A N 1
ATOM 687 C CA . PHE A 1 88 ? -3.574 9.808 -16.862 1.00 83.06 88 PHE A CA 1
ATOM 688 C C . PHE A 1 88 ? -4.704 9.483 -15.866 1.00 83.06 88 PHE A C 1
ATOM 690 O O . PHE A 1 88 ? -4.958 10.271 -14.952 1.00 83.06 88 PHE A O 1
ATOM 697 N N . ASP A 1 89 ? -5.324 8.304 -15.999 1.00 80.75 89 ASP A N 1
ATOM 698 C CA . ASP A 1 89 ? -6.420 7.828 -15.145 1.00 80.75 89 ASP A CA 1
ATOM 699 C C . ASP A 1 89 ? -6.031 7.762 -13.663 1.00 80.75 89 ASP A C 1
ATOM 701 O O . ASP A 1 89 ? -6.857 7.980 -12.774 1.00 80.75 89 ASP A O 1
ATOM 705 N N . VAL A 1 90 ? -4.752 7.491 -13.392 1.00 81.44 90 VAL A N 1
ATOM 706 C CA . VAL A 1 90 ? -4.210 7.322 -12.040 1.00 81.44 90 VAL A CA 1
ATOM 707 C C . VAL A 1 90 ? -3.478 8.579 -11.575 1.00 81.44 90 VAL A C 1
ATOM 709 O O . VAL A 1 90 ? -3.542 8.936 -10.403 1.00 81.44 90 VAL A O 1
ATOM 712 N N . LYS A 1 91 ? -2.851 9.310 -12.503 1.00 77.31 91 LYS A N 1
ATOM 713 C CA . LYS A 1 91 ? -2.093 10.542 -12.239 1.00 77.31 91 LYS A CA 1
ATOM 714 C C . LYS A 1 91 ? -2.935 11.675 -11.642 1.00 77.31 91 LYS A C 1
ATOM 716 O O . LYS A 1 91 ? -2.400 12.543 -10.963 1.00 77.31 91 LYS A O 1
ATOM 721 N N . THR A 1 92 ? -4.244 11.674 -11.889 1.00 71.56 92 THR A N 1
ATOM 722 C CA . THR A 1 92 ? -5.188 12.656 -11.320 1.00 71.56 92 THR A CA 1
ATOM 723 C C . THR A 1 92 ? -5.605 12.347 -9.879 1.00 71.56 92 THR A C 1
ATOM 725 O O . THR A 1 92 ? -6.296 13.151 -9.254 1.00 71.56 92 THR A O 1
ATOM 728 N N . LYS A 1 93 ? -5.221 11.186 -9.336 1.00 76.44 93 LYS A N 1
ATOM 729 C CA . LYS A 1 93 ? -5.568 10.752 -7.979 1.00 76.44 93 LYS A CA 1
ATOM 730 C C . LYS A 1 93 ? -4.467 11.129 -6.986 1.00 76.44 93 LYS A C 1
ATOM 732 O O . LYS A 1 93 ? -3.295 11.214 -7.340 1.00 76.44 93 LYS A O 1
ATOM 737 N N . ASN A 1 94 ? -4.846 11.311 -5.720 1.00 83.19 94 ASN A N 1
ATOM 738 C CA . ASN A 1 94 ? -3.887 11.544 -4.641 1.00 83.19 94 ASN A CA 1
ATOM 739 C C . ASN A 1 94 ? -3.041 10.281 -4.421 1.00 83.19 94 ASN A C 1
ATOM 741 O O . ASN A 1 94 ? -3.544 9.277 -3.914 1.00 83.19 94 ASN A O 1
ATOM 745 N N . ALA A 1 95 ? -1.767 10.346 -4.802 1.00 90.25 95 ALA A N 1
ATOM 746 C CA . ALA A 1 95 ? -0.777 9.310 -4.543 1.00 90.25 95 ALA A CA 1
ATOM 747 C C . ALA A 1 95 ? 0.242 9.786 -3.503 1.00 90.25 95 ALA A C 1
ATOM 749 O O . ALA A 1 95 ? 0.610 10.962 -3.459 1.00 90.25 95 ALA A O 1
ATOM 750 N N . ILE A 1 96 ? 0.723 8.857 -2.682 1.00 92.00 96 ILE A N 1
ATOM 751 C CA . ILE A 1 96 ? 1.907 9.051 -1.854 1.00 92.00 96 ILE A CA 1
ATOM 752 C C . ILE A 1 96 ? 3.111 9.012 -2.788 1.00 92.00 96 ILE A C 1
ATOM 754 O O . ILE A 1 96 ? 3.474 7.949 -3.294 1.00 92.00 96 ILE A O 1
ATOM 758 N N . VAL A 1 97 ? 3.713 10.179 -3.005 1.00 93.31 97 VAL A N 1
ATOM 759 C CA . VAL A 1 97 ? 4.976 10.302 -3.730 1.00 93.31 97 VAL A CA 1
ATOM 760 C C . VAL A 1 97 ? 6.111 10.244 -2.722 1.00 93.31 97 VAL A C 1
ATOM 762 O O . VAL A 1 97 ? 6.275 11.170 -1.923 1.00 93.31 97 VAL A O 1
ATOM 765 N N . TYR A 1 98 ? 6.880 9.160 -2.729 1.00 91.75 98 TYR A N 1
ATOM 766 C CA . TYR A 1 98 ? 7.937 8.938 -1.744 1.00 91.75 98 TYR A CA 1
ATOM 767 C C . TYR A 1 98 ? 9.329 8.990 -2.378 1.00 91.75 98 TYR A C 1
ATOM 769 O O . TYR A 1 98 ? 9.517 8.711 -3.555 1.00 91.75 98 TYR A O 1
ATOM 777 N N . LYS A 1 99 ? 10.318 9.385 -1.570 1.00 89.75 99 LYS A N 1
ATOM 778 C CA . LYS A 1 99 ? 11.742 9.437 -1.960 1.00 89.75 99 LYS A CA 1
ATOM 779 C C . LYS A 1 99 ? 12.639 8.572 -1.076 1.00 89.75 99 LYS A C 1
ATOM 781 O O . LYS A 1 99 ? 13.844 8.505 -1.290 1.00 89.75 99 LYS A O 1
ATOM 786 N N . SER A 1 100 ? 12.070 7.986 -0.026 1.00 92.62 100 SER A N 1
ATOM 787 C CA . SER A 1 100 ? 12.761 7.088 0.893 1.00 92.62 100 SER A CA 1
ATOM 788 C C . SER A 1 100 ? 11.754 6.246 1.669 1.00 92.62 100 SER A C 1
ATOM 790 O O . SER A 1 100 ? 10.616 6.674 1.896 1.00 92.62 100 SER A O 1
ATOM 792 N N . ARG A 1 101 ? 12.205 5.081 2.145 1.00 92.31 101 ARG A N 1
ATOM 793 C CA . ARG A 1 101 ? 11.438 4.183 3.020 1.00 92.31 101 ARG A CA 1
ATOM 794 C C . ARG A 1 101 ? 10.870 4.899 4.251 1.00 92.31 101 ARG A C 1
ATOM 796 O O . ARG A 1 101 ? 9.706 4.717 4.594 1.00 92.31 101 ARG A O 1
ATOM 803 N N . PHE A 1 102 ? 11.677 5.747 4.895 1.00 92.19 102 PHE A N 1
ATOM 804 C CA . PHE A 1 102 ? 11.255 6.512 6.073 1.00 92.19 102 PHE A CA 1
ATOM 805 C C . PHE A 1 102 ? 10.078 7.440 5.755 1.00 92.19 102 PHE A C 1
ATOM 807 O O . PHE A 1 102 ? 9.085 7.460 6.479 1.00 92.19 102 PHE A O 1
ATOM 814 N N . LYS A 1 103 ? 10.166 8.179 4.642 1.00 92.88 103 LYS A N 1
ATOM 815 C CA . LYS A 1 103 ? 9.115 9.118 4.249 1.00 92.88 103 LYS A CA 1
ATOM 816 C C . LYS A 1 103 ? 7.821 8.393 3.878 1.00 92.88 103 LYS A C 1
ATOM 818 O O . LYS A 1 103 ? 6.754 8.823 4.306 1.00 92.88 103 LYS A O 1
ATOM 823 N N . LEU A 1 104 ? 7.935 7.268 3.167 1.00 94.25 104 LEU A N 1
ATOM 824 C CA . LEU A 1 104 ? 6.799 6.409 2.839 1.00 94.25 104 LEU A CA 1
ATOM 825 C C . LEU A 1 104 ? 6.061 5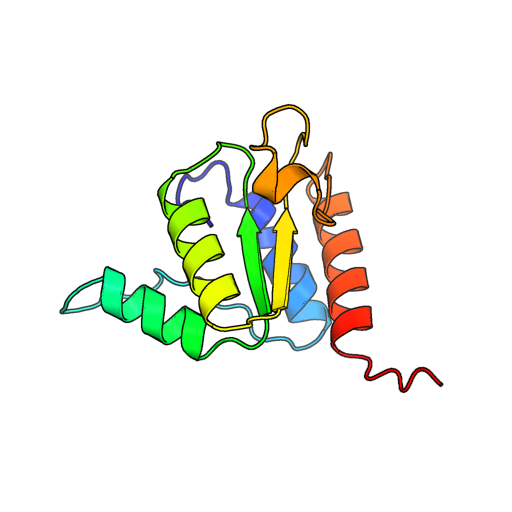.943 4.099 1.00 94.25 104 LEU A C 1
ATOM 827 O O . LEU A 1 104 ? 4.845 6.091 4.180 1.00 94.25 104 LEU A O 1
ATOM 831 N N . ARG A 1 105 ? 6.791 5.432 5.097 1.00 95.12 105 ARG A N 1
ATOM 832 C CA . ARG A 1 105 ? 6.208 4.973 6.365 1.00 95.12 105 ARG A CA 1
ATOM 833 C C . ARG A 1 105 ? 5.433 6.084 7.080 1.00 95.12 105 ARG A C 1
ATOM 835 O O . ARG A 1 105 ? 4.301 5.858 7.501 1.00 95.12 105 ARG A O 1
ATOM 842 N N . GLU A 1 106 ? 6.024 7.271 7.210 1.00 95.19 106 GLU A N 1
ATOM 843 C CA . GLU A 1 106 ? 5.391 8.403 7.901 1.00 95.19 106 GLU A CA 1
ATOM 844 C C . GLU A 1 106 ? 4.133 8.897 7.174 1.00 95.19 106 GLU A C 1
ATOM 846 O O . GLU A 1 106 ? 3.088 9.105 7.797 1.00 95.19 106 GLU A O 1
ATOM 851 N N . ASP A 1 107 ? 4.200 9.040 5.848 1.00 94.38 107 ASP A N 1
ATOM 852 C CA . ASP A 1 107 ? 3.051 9.480 5.053 1.00 94.38 107 ASP A CA 1
ATOM 853 C C . ASP A 1 107 ? 1.933 8.427 5.050 1.00 94.38 107 ASP A C 1
ATOM 855 O O . ASP A 1 107 ? 0.757 8.782 5.169 1.00 94.38 107 ASP A O 1
ATOM 859 N N . MET A 1 108 ? 2.293 7.140 5.005 1.00 94.25 108 MET A N 1
ATOM 860 C CA . MET A 1 108 ? 1.351 6.028 5.122 1.00 94.25 108 MET A CA 1
ATOM 861 C C . MET A 1 108 ? 0.648 6.038 6.481 1.00 94.25 108 MET A C 1
ATOM 863 O O . MET A 1 108 ? -0.580 5.986 6.540 1.00 94.25 108 MET A O 1
ATOM 867 N N . LYS A 1 109 ? 1.400 6.192 7.577 1.00 93.62 109 LYS A N 1
ATOM 868 C CA . LYS A 1 109 ? 0.844 6.283 8.933 1.00 93.62 109 LYS A CA 1
ATOM 869 C C . LYS A 1 109 ? -0.138 7.446 9.063 1.00 93.62 109 LYS A C 1
ATOM 871 O O . LYS A 1 109 ? -1.223 7.277 9.616 1.00 93.62 109 LYS A O 1
ATOM 876 N N . ARG A 1 110 ? 0.214 8.618 8.528 1.00 92.69 110 ARG A N 1
ATOM 877 C CA . ARG A 1 110 ? -0.658 9.798 8.547 1.00 92.69 110 ARG A CA 1
ATOM 878 C C . ARG A 1 110 ? -1.971 9.542 7.804 1.00 92.69 110 ARG A C 1
ATOM 880 O O . ARG A 1 110 ? -3.035 9.800 8.357 1.00 92.69 110 ARG A O 1
ATOM 887 N N . ILE A 1 111 ? -1.902 9.006 6.586 1.00 91.56 111 ILE A N 1
ATOM 888 C CA . ILE A 1 111 ? -3.090 8.736 5.761 1.00 91.56 111 ILE A CA 1
ATOM 889 C C . ILE A 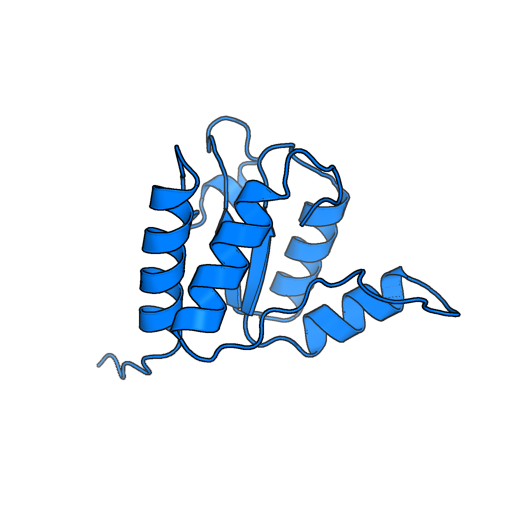1 111 ? -3.973 7.658 6.391 1.00 91.56 111 ILE A C 1
ATOM 891 O O . ILE A 1 111 ? -5.195 7.806 6.414 1.00 91.56 111 ILE A O 1
ATOM 895 N N . LEU A 1 112 ? -3.380 6.594 6.938 1.00 90.94 112 LEU A N 1
ATOM 896 C CA . LEU A 1 112 ? -4.124 5.562 7.658 1.00 90.94 112 LEU A CA 1
ATOM 897 C C . LEU A 1 112 ? -4.835 6.150 8.882 1.00 90.94 112 LEU A C 1
ATOM 899 O O . LEU A 1 112 ? -6.036 5.947 9.033 1.00 90.94 112 LEU A O 1
ATOM 903 N N . ALA A 1 113 ? -4.144 6.949 9.700 1.00 90.19 113 ALA A N 1
ATOM 904 C CA . ALA A 1 113 ? -4.751 7.607 10.856 1.00 90.19 113 ALA A CA 1
ATOM 905 C C . ALA A 1 113 ? -5.909 8.538 10.452 1.00 90.19 113 ALA A C 1
ATOM 907 O O . ALA A 1 113 ? -6.968 8.507 11.077 1.00 90.19 113 ALA A O 1
ATOM 908 N N . GLU A 1 114 ? -5.749 9.321 9.380 1.00 87.81 114 GLU A N 1
ATOM 909 C CA . GLU A 1 114 ? -6.811 10.170 8.820 1.00 87.81 114 GLU A CA 1
ATOM 910 C C . GLU A 1 114 ? -8.004 9.344 8.312 1.00 87.81 114 GLU A C 1
ATOM 912 O O . GLU A 1 114 ? -9.150 9.741 8.502 1.00 87.81 114 GLU A O 1
ATOM 917 N N . THR A 1 115 ? -7.747 8.182 7.706 1.00 84.00 115 THR A N 1
ATOM 918 C CA . THR A 1 115 ? -8.784 7.309 7.130 1.00 84.00 115 THR A CA 1
ATOM 919 C C . THR A 1 115 ? -9.580 6.552 8.195 1.00 84.00 115 THR A C 1
ATOM 921 O O . THR A 1 115 ? -10.776 6.311 8.006 1.00 84.00 115 THR A O 1
ATOM 924 N N . LEU A 1 116 ? -8.923 6.172 9.296 1.00 80.69 116 LEU A N 1
ATOM 925 C CA . LEU A 1 116 ? -9.532 5.522 10.463 1.00 80.69 116 LEU A CA 1
ATOM 926 C C . LEU A 1 116 ? -10.304 6.520 11.335 1.00 80.69 116 LEU A C 1
ATOM 928 O O . LEU A 1 116 ? -11.307 6.170 11.955 1.00 80.69 116 LEU A O 1
ATOM 932 N N . SER A 1 117 ? -9.858 7.776 11.362 1.00 71.88 117 SER A N 1
ATOM 933 C CA . SER A 1 117 ? -10.530 8.857 12.076 1.00 71.88 117 SER A CA 1
ATOM 934 C C . SER A 1 117 ? -11.800 9.265 11.327 1.00 71.88 117 SER A C 1
ATOM 936 O O . SER A 1 117 ? -11.760 10.101 10.427 1.00 71.88 117 SER A O 1
ATOM 938 N N . MET A 1 118 ? -12.949 8.693 11.696 1.00 54.72 118 MET A N 1
ATOM 939 C CA . MET A 1 118 ? -14.253 9.140 11.196 1.00 54.72 118 MET A CA 1
ATOM 940 C C . MET A 1 118 ? -14.445 10.634 11.495 1.00 54.72 118 MET A C 1
ATOM 942 O O . MET A 1 118 ? -14.725 11.020 12.628 1.00 54.72 118 MET A O 1
ATOM 946 N N . LYS A 1 119 ? -14.313 11.491 10.480 1.00 50.53 119 LYS A N 1
ATOM 947 C CA . LYS A 1 119 ? -14.716 12.896 10.568 1.00 50.53 119 LYS A CA 1
ATOM 948 C C . LYS A 1 119 ? -16.082 13.060 9.921 1.00 50.53 119 LYS A C 1
ATOM 950 O O . LYS A 1 119 ? -16.236 12.862 8.720 1.00 50.53 119 LYS A O 1
ATOM 955 N N . VAL A 1 120 ? -17.060 13.449 10.734 1.00 41.47 120 VAL A N 1
ATOM 956 C CA . VAL A 1 120 ? -18.290 14.074 10.249 1.00 41.47 120 VAL A CA 1
ATOM 957 C C . VAL A 1 120 ? -17.893 15.458 9.745 1.00 41.47 120 VAL A C 1
ATOM 959 O O . VAL A 1 120 ? -17.421 16.287 10.522 1.00 41.47 120 VAL A O 1
ATOM 962 N N . VAL A 1 121 ? -18.015 15.679 8.440 1.00 43.84 121 VAL A N 1
ATOM 963 C CA . VAL A 1 121 ? -17.882 17.006 7.832 1.00 43.84 121 VAL A CA 1
ATOM 964 C C . VAL A 1 121 ? -19.302 17.524 7.618 1.00 43.84 121 VAL A C 1
ATOM 966 O O . VAL A 1 121 ? -20.122 16.814 7.038 1.00 43.84 121 VAL A O 1
ATOM 969 N N . GLN A 1 122 ? -19.585 18.708 8.157 1.00 38.06 122 GLN A N 1
ATOM 970 C CA . GLN A 1 122 ? -20.798 19.486 7.894 1.00 38.06 122 GLN A CA 1
ATOM 971 C C . GLN A 1 122 ? -20.529 20.490 6.776 1.00 38.06 122 GLN A C 1
ATOM 973 O O . GLN A 1 122 ? -19.390 21.013 6.743 1.00 38.06 122 GLN A O 1
#

Radius of gyration: 14.37 Å; Cα contacts (8 Å, |Δi|>4): 130; chains: 1; bounding box: 34×44×32 Å